Protein AF-A0A2D6FFT4-F1 (afdb_monomer_lite)

Radius of gyration: 15.83 Å; chains: 1; bounding box: 28×49×38 Å

Sequence (90 aa):
MNELTKKHSPILISFKQSMVEPNWDYFINAPLDQGTIRFETKTERALHARVVAAEANWMQYKTCEQLSAYWSAKHDLAMYREGRNQAKQC

Secondary structure (DSSP, 8-state):
---------S-----SSS-----HHHHHHS-TT-SSS--SSHHHHHHHHHHHHHHHHHHHH--HHHHHHHHHHHHHHHHHHHHHHHHHH-

Structure (mmCIF, N/CA/C/O backbone):
data_AF-A0A2D6FFT4-F1
#
_entry.id   AF-A0A2D6FFT4-F1
#
loop_
_atom_site.group_PDB
_atom_site.id
_atom_site.type_symbol
_atom_site.label_atom_id
_atom_site.label_alt_id
_atom_site.label_comp_id
_atom_site.label_asym_id
_atom_site.label_entity_id
_atom_site.label_seq_id
_atom_site.pdbx_PDB_ins_code
_atom_site.Cartn_x
_atom_site.Cartn_y
_atom_site.Cartn_z
_atom_site.occupancy
_atom_site.B_iso_or_equiv
_atom_site.auth_seq_id
_atom_site.auth_comp_id
_atom_site.auth_asym_id
_atom_site.auth_atom_id
_atom_site.pdbx_PDB_model_num
ATOM 1 N N . MET A 1 1 ? 2.724 -36.612 -17.354 1.00 44.00 1 MET A N 1
ATOM 2 C CA . MET A 1 1 ? 2.637 -36.825 -15.895 1.00 44.00 1 MET A CA 1
ATOM 3 C C . MET A 1 1 ? 3.740 -36.024 -15.232 1.00 44.00 1 MET A C 1
ATOM 5 O O . MET A 1 1 ? 4.891 -36.253 -15.572 1.00 44.00 1 MET A O 1
ATOM 9 N N . ASN A 1 2 ? 3.373 -35.037 -14.409 1.00 36.84 2 ASN A N 1
ATOM 10 C CA . ASN A 1 2 ? 4.050 -34.642 -13.166 1.00 36.84 2 ASN A CA 1
ATOM 11 C C . ASN A 1 2 ? 3.321 -33.420 -12.598 1.00 36.84 2 ASN A C 1
ATOM 13 O O . ASN A 1 2 ? 3.647 -32.270 -12.885 1.00 36.84 2 ASN A O 1
ATOM 17 N N . GLU A 1 3 ? 2.286 -33.712 -11.814 1.00 47.28 3 GLU A N 1
ATOM 18 C CA . GLU A 1 3 ? 1.708 -32.785 -10.853 1.00 47.28 3 GLU A CA 1
ATOM 19 C C . GLU A 1 3 ? 2.717 -32.597 -9.714 1.00 47.28 3 GLU A C 1
ATOM 21 O O . GLU A 1 3 ? 3.033 -33.540 -8.992 1.00 47.28 3 GLU A O 1
ATOM 26 N N . LEU A 1 4 ? 3.230 -31.377 -9.545 1.00 45.94 4 LEU A N 1
ATOM 27 C CA . LEU A 1 4 ? 3.857 -30.957 -8.296 1.00 45.94 4 LEU A CA 1
ATOM 28 C C . LEU A 1 4 ? 3.037 -29.816 -7.702 1.00 45.94 4 LEU A C 1
ATOM 30 O O . LEU A 1 4 ? 3.060 -28.673 -8.157 1.00 45.94 4 LEU A O 1
ATOM 34 N N . THR A 1 5 ? 2.301 -30.193 -6.664 1.00 49.16 5 THR A N 1
ATOM 35 C CA . THR A 1 5 ? 1.602 -29.379 -5.674 1.00 49.16 5 THR A CA 1
ATOM 36 C C . THR A 1 5 ? 2.304 -28.047 -5.379 1.00 49.16 5 THR A C 1
ATOM 38 O O . THR A 1 5 ? 3.258 -27.997 -4.598 1.00 49.16 5 THR A O 1
ATOM 41 N N . LYS A 1 6 ? 1.801 -26.937 -5.931 1.00 47.78 6 LYS A N 1
ATOM 42 C CA . LYS A 1 6 ? 2.120 -25.597 -5.423 1.00 47.78 6 LYS A CA 1
ATOM 43 C C . LYS A 1 6 ? 1.074 -25.216 -4.384 1.00 47.78 6 LYS A C 1
ATOM 45 O O . LYS A 1 6 ? -0.046 -24.825 -4.702 1.00 47.78 6 LYS A O 1
ATOM 50 N N . LYS A 1 7 ? 1.458 -25.408 -3.121 1.00 43.56 7 LYS A N 1
ATOM 51 C CA . LYS A 1 7 ? 0.744 -24.927 -1.938 1.00 43.56 7 LYS A CA 1
ATOM 52 C C . LYS A 1 7 ? 0.374 -23.451 -2.116 1.00 43.56 7 LYS A C 1
ATOM 54 O O . LYS A 1 7 ? 1.167 -22.669 -2.635 1.00 43.56 7 LYS A O 1
ATOM 59 N N . HIS A 1 8 ? -0.836 -23.111 -1.683 1.00 46.31 8 HIS A N 1
ATOM 60 C CA . HIS A 1 8 ? -1.396 -21.765 -1.668 1.00 46.31 8 HIS A CA 1
ATOM 61 C C . HIS A 1 8 ? -0.510 -20.819 -0.842 1.00 46.31 8 HIS A C 1
ATOM 63 O O . HIS A 1 8 ? -0.654 -20.718 0.37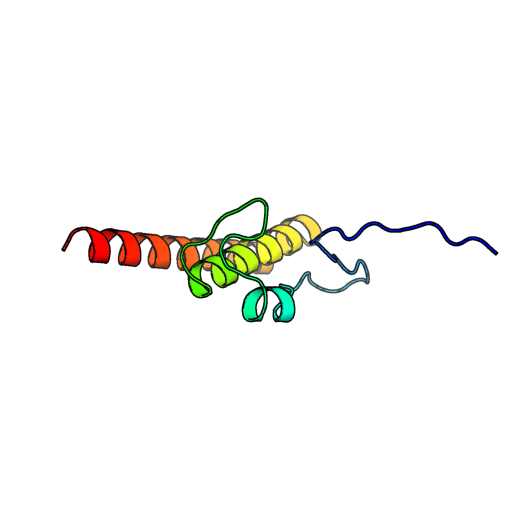4 1.00 46.31 8 HIS A O 1
ATOM 69 N N . SER A 1 9 ? 0.416 -20.132 -1.507 1.00 44.91 9 SER A N 1
ATOM 70 C CA . SER A 1 9 ? 1.067 -18.942 -0.966 1.00 44.91 9 SER A CA 1
ATOM 71 C C . SER A 1 9 ? 0.174 -17.732 -1.262 1.00 44.91 9 SER A C 1
ATOM 73 O O . SER A 1 9 ? -0.212 -17.557 -2.417 1.00 44.91 9 SER A O 1
ATOM 75 N N . PRO A 1 10 ? -0.120 -16.854 -0.286 1.00 51.06 10 PRO A N 1
ATOM 76 C CA . PRO A 1 10 ? -0.959 -15.660 -0.475 1.00 51.06 10 PRO A CA 1
ATOM 77 C C . PRO A 1 10 ? -0.304 -14.564 -1.340 1.00 51.06 10 PRO A C 1
ATOM 79 O O . PRO A 1 10 ? -0.796 -13.443 -1.420 1.00 51.06 10 PRO A O 1
ATOM 82 N N . ILE A 1 11 ? 0.813 -14.878 -1.996 1.00 46.62 11 ILE A N 1
ATOM 83 C CA . ILE A 1 11 ? 1.577 -13.984 -2.856 1.00 46.62 11 ILE A CA 1
ATOM 84 C C . ILE A 1 11 ? 1.736 -14.698 -4.201 1.00 46.62 11 ILE A C 1
ATOM 86 O O . ILE A 1 11 ? 2.679 -15.456 -4.422 1.00 46.62 11 ILE A O 1
ATOM 90 N N . LEU A 1 12 ? 0.775 -14.492 -5.100 1.00 49.00 12 LEU A N 1
ATOM 91 C CA . LEU A 1 12 ? 0.905 -14.873 -6.504 1.00 49.00 12 LEU A CA 1
ATOM 92 C C . LEU A 1 12 ? 1.599 -13.722 -7.243 1.00 49.00 12 LEU A C 1
ATOM 94 O O . LEU A 1 12 ? 0.955 -12.866 -7.837 1.00 49.00 12 LEU A O 1
ATOM 98 N N . ILE A 1 13 ? 2.933 -13.692 -7.174 1.00 51.00 13 ILE A N 1
ATOM 99 C CA . ILE A 1 13 ? 3.749 -12.870 -8.076 1.00 51.00 13 ILE A CA 1
ATOM 100 C C . ILE A 1 13 ? 3.804 -13.610 -9.416 1.00 51.00 13 ILE A C 1
ATOM 102 O O . ILE A 1 13 ? 4.461 -14.645 -9.545 1.00 51.00 13 ILE A O 1
ATOM 106 N N . SER A 1 14 ? 3.078 -13.111 -10.415 1.00 46.62 14 SER A N 1
ATOM 107 C CA . SER A 1 14 ? 3.183 -13.595 -11.793 1.00 46.62 14 SER A CA 1
ATOM 108 C C . SER A 1 14 ? 4.459 -13.032 -12.432 1.00 46.62 14 SER A C 1
ATOM 110 O O . SER A 1 14 ? 4.502 -11.878 -12.846 1.00 46.62 14 SER A O 1
ATOM 112 N N . PHE A 1 15 ? 5.517 -13.845 -12.509 1.00 46.66 15 PHE A N 1
ATOM 113 C CA . PHE A 1 15 ? 6.816 -13.495 -13.106 1.00 46.66 15 PHE A CA 1
ATOM 114 C C . PHE A 1 15 ? 6.787 -13.520 -14.648 1.00 46.66 15 PHE A C 1
ATOM 116 O O . PHE A 1 15 ? 7.469 -14.323 -15.283 1.00 46.66 15 PHE A O 1
ATOM 123 N N . LYS A 1 16 ? 5.993 -12.647 -15.275 1.00 46.06 16 LYS A N 1
ATOM 124 C CA . LYS A 1 16 ? 5.927 -12.510 -16.741 1.00 46.06 16 LYS A CA 1
ATOM 125 C C . LYS A 1 16 ? 6.217 -11.063 -17.165 1.00 46.06 16 LYS A C 1
ATOM 127 O O . LYS A 1 16 ? 5.293 -10.369 -17.535 1.00 46.06 16 LYS A O 1
ATOM 132 N N . GLN A 1 17 ? 7.475 -10.599 -17.086 1.00 54.12 17 GLN A N 1
ATOM 133 C CA . GLN A 1 17 ? 7.957 -9.312 -17.659 1.00 54.12 17 GLN A CA 1
ATOM 134 C C . GLN A 1 17 ? 6.991 -8.102 -17.546 1.00 54.12 17 GLN A C 1
ATOM 136 O O . GLN A 1 17 ? 6.932 -7.250 -18.426 1.00 54.12 17 GLN A O 1
ATOM 141 N N . SER A 1 18 ? 6.221 -8.016 -16.467 1.00 66.88 18 SER A N 1
ATOM 142 C CA . SER A 1 18 ? 5.231 -6.969 -16.240 1.00 66.88 18 SER A CA 1
ATOM 143 C C . SER A 1 18 ? 5.462 -6.394 -14.855 1.00 66.88 18 SER A C 1
ATOM 145 O O . SER A 1 18 ? 5.983 -7.083 -13.974 1.00 66.88 18 SER A O 1
ATOM 147 N N . MET A 1 19 ? 5.116 -5.124 -14.661 1.00 77.31 19 MET A N 1
ATOM 148 C CA . MET A 1 19 ? 5.126 -4.515 -13.335 1.00 77.31 19 MET A CA 1
ATOM 149 C C . MET A 1 19 ? 4.319 -5.377 -12.356 1.00 77.31 19 MET A C 1
ATOM 151 O O . MET A 1 19 ? 3.289 -5.958 -12.705 1.00 77.31 19 MET A O 1
ATOM 155 N N . VAL A 1 20 ? 4.831 -5.497 -11.139 1.00 84.19 20 VAL A N 1
ATOM 156 C CA . VAL A 1 20 ? 4.139 -6.096 -10.008 1.00 84.19 20 VAL A CA 1
ATOM 157 C C . VAL A 1 20 ? 2.972 -5.187 -9.653 1.00 84.19 20 VAL A C 1
ATOM 159 O O . VAL A 1 20 ? 3.166 -4.023 -9.310 1.00 84.19 20 VAL A O 1
ATOM 162 N N . GLU A 1 21 ? 1.770 -5.743 -9.724 1.00 82.44 21 GLU A N 1
ATOM 163 C CA . GLU A 1 21 ? 0.530 -5.091 -9.319 1.00 82.44 21 GLU A CA 1
ATOM 164 C C . GLU A 1 21 ? -0.011 -5.750 -8.043 1.00 82.44 21 GLU A C 1
ATOM 166 O O . GLU A 1 21 ? 0.154 -6.963 -7.850 1.00 82.44 21 GLU A O 1
ATOM 171 N N . PRO A 1 22 ? -0.679 -4.994 -7.156 1.00 81.31 22 PRO A N 1
ATOM 172 C CA . PRO A 1 22 ? -1.393 -5.574 -6.028 1.00 81.31 22 PRO A CA 1
ATOM 173 C C . PRO A 1 22 ? -2.474 -6.568 -6.494 1.00 81.31 22 PRO A C 1
ATOM 175 O O . PRO A 1 22 ? -3.212 -6.306 -7.442 1.00 81.31 22 PRO A O 1
ATOM 178 N N . ASN A 1 23 ? -2.640 -7.689 -5.781 1.00 80.69 23 ASN A N 1
ATOM 179 C CA . ASN A 1 23 ? -3.798 -8.570 -5.966 1.00 80.69 23 ASN A CA 1
ATOM 180 C C . ASN A 1 23 ? -5.065 -7.916 -5.384 1.00 80.69 23 ASN A C 1
ATOM 182 O O . ASN A 1 23 ? -5.442 -8.168 -4.239 1.00 80.69 23 ASN A O 1
ATOM 186 N N . TRP A 1 24 ? -5.707 -7.057 -6.175 1.00 76.69 24 TRP A N 1
ATOM 187 C CA . TRP A 1 24 ? -6.892 -6.299 -5.768 1.00 76.69 24 TRP A CA 1
ATOM 188 C C . TRP A 1 24 ? -8.053 -7.177 -5.301 1.00 76.69 24 TRP A C 1
ATOM 190 O O . TRP A 1 24 ? -8.704 -6.833 -4.316 1.00 76.69 24 TRP A O 1
ATOM 200 N N . ASP A 1 25 ? -8.260 -8.332 -5.934 1.00 78.25 25 ASP A N 1
ATOM 201 C CA . ASP A 1 25 ? -9.320 -9.272 -5.560 1.00 78.25 25 ASP A CA 1
ATOM 202 C C . ASP A 1 25 ? -9.138 -9.793 -4.124 1.00 78.25 25 ASP A C 1
ATOM 204 O O . ASP A 1 25 ? -10.063 -9.757 -3.308 1.00 78.25 25 ASP A O 1
ATOM 208 N N . TYR A 1 26 ? -7.902 -10.150 -3.761 1.00 73.69 26 TYR A N 1
ATOM 209 C CA . TYR A 1 26 ? -7.568 -10.534 -2.390 1.00 73.69 26 TYR A CA 1
ATOM 210 C C . TYR A 1 26 ? -7.838 -9.398 -1.392 1.00 73.69 26 TYR A C 1
ATOM 212 O O . TYR A 1 26 ? -8.382 -9.638 -0.315 1.00 73.69 26 TYR A O 1
ATOM 220 N N . PHE A 1 27 ? -7.512 -8.147 -1.731 1.00 69.88 27 PHE A N 1
ATOM 221 C CA . PHE A 1 27 ? -7.728 -7.014 -0.820 1.00 69.88 27 PHE A CA 1
ATOM 222 C C . PHE A 1 27 ? -9.201 -6.675 -0.596 1.00 69.88 27 PHE A C 1
ATOM 224 O O . PHE A 1 27 ? -9.565 -6.240 0.499 1.00 69.88 27 PHE A O 1
ATOM 231 N N . ILE A 1 28 ? -10.044 -6.892 -1.603 1.0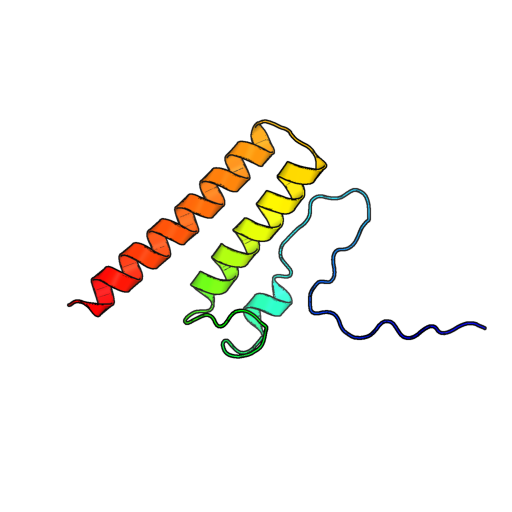0 74.75 28 ILE A N 1
ATOM 232 C CA . ILE A 1 28 ? -11.484 -6.641 -1.513 1.00 74.75 28 ILE A CA 1
ATOM 233 C C . ILE A 1 28 ? -12.162 -7.720 -0.662 1.00 74.75 28 ILE A C 1
ATOM 235 O O . ILE A 1 28 ? -12.992 -7.390 0.195 1.00 74.75 28 ILE A O 1
ATOM 239 N N . ASN A 1 29 ? -11.784 -8.985 -0.867 1.00 80.44 29 ASN A N 1
ATOM 240 C CA . ASN A 1 29 ? -12.544 -10.132 -0.374 1.00 80.44 29 ASN A CA 1
ATOM 241 C C . ASN A 1 29 ? -11.978 -10.771 0.902 1.00 80.44 29 ASN A C 1
ATOM 243 O O . ASN A 1 29 ? -12.741 -11.361 1.666 1.00 80.44 29 ASN A O 1
ATOM 247 N N . ALA A 1 30 ? -10.675 -10.652 1.177 1.00 77.38 30 ALA A N 1
ATOM 248 C CA . ALA A 1 30 ? -10.084 -11.323 2.331 1.00 77.38 30 ALA A CA 1
ATOM 249 C C . ALA A 1 30 ? -10.468 -10.639 3.668 1.0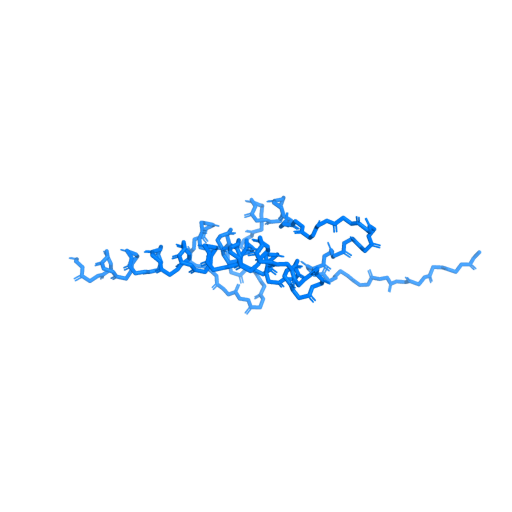0 77.38 30 ALA A C 1
ATOM 251 O O . ALA A 1 30 ? -10.372 -9.410 3.781 1.00 77.38 30 ALA A O 1
ATOM 252 N N . PRO A 1 31 ? -10.820 -11.412 4.714 1.00 79.25 31 PRO A N 1
ATOM 253 C CA . PRO A 1 31 ? -10.967 -10.940 6.092 1.00 79.25 31 PRO A CA 1
ATOM 254 C C . PRO A 1 31 ? -9.743 -10.164 6.590 1.00 79.25 31 PRO A C 1
ATOM 256 O O . PRO A 1 31 ? -8.610 -10.454 6.197 1.00 79.25 31 PRO A O 1
ATOM 259 N N . LEU A 1 32 ? -9.965 -9.161 7.446 1.00 81.06 32 LEU A N 1
ATOM 260 C CA . LEU A 1 32 ? -8.933 -8.219 7.910 1.00 81.06 32 LEU A CA 1
ATOM 261 C C . LEU A 1 32 ? -7.910 -8.821 8.888 1.00 81.06 32 LEU A C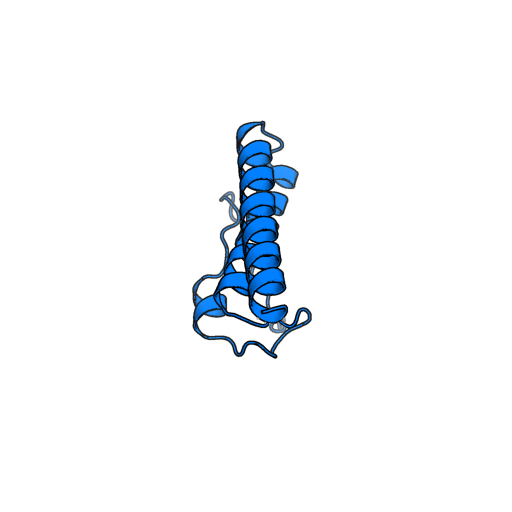 1
ATOM 263 O O . LEU A 1 32 ? -6.749 -8.403 8.927 1.00 81.06 32 LEU A O 1
ATOM 267 N N . ASP A 1 33 ? -8.342 -9.836 9.620 1.00 77.81 33 ASP A N 1
ATOM 268 C CA . ASP A 1 33 ? -7.589 -10.632 10.586 1.00 77.81 33 ASP A CA 1
ATOM 269 C C . ASP A 1 33 ? -6.832 -11.810 9.952 1.00 77.81 33 ASP A C 1
ATOM 271 O O . ASP A 1 33 ? -5.997 -12.435 10.611 1.00 77.81 33 ASP A O 1
ATOM 275 N N . GLN A 1 34 ? -7.085 -12.094 8.672 1.00 68.81 34 GLN A N 1
ATOM 276 C CA . GLN A 1 34 ? -6.425 -13.161 7.934 1.00 68.81 34 GLN A CA 1
ATOM 277 C C . GLN A 1 34 ? -5.077 -12.696 7.348 1.00 68.81 34 GLN A C 1
ATOM 279 O O . GLN A 1 34 ? -5.001 -11.688 6.642 1.00 68.81 34 GLN A O 1
ATOM 284 N N . GLY A 1 35 ? -4.018 -13.474 7.605 1.00 69.81 35 GLY A N 1
ATOM 285 C CA . GLY A 1 35 ? -2.661 -13.259 7.084 1.00 69.81 35 GLY A CA 1
ATOM 286 C C . GLY A 1 35 ? -1.619 -12.931 8.161 1.00 69.81 35 GLY A C 1
ATOM 287 O O . GLY A 1 35 ? -1.928 -12.849 9.346 1.00 69.81 35 GLY A O 1
ATOM 288 N N . THR A 1 36 ? -0.359 -12.757 7.744 1.00 74.31 36 THR A N 1
ATOM 289 C CA . THR A 1 36 ? 0.772 -12.446 8.646 1.00 74.31 36 THR A CA 1
ATOM 290 C C . THR A 1 36 ? 0.697 -11.028 9.213 1.00 74.31 36 THR A C 1
ATOM 292 O O . THR A 1 36 ? 1.162 -10.776 10.320 1.00 74.31 36 THR A O 1
ATOM 295 N N . ILE A 1 37 ? 0.101 -10.099 8.462 1.00 77.44 37 ILE A N 1
ATOM 296 C CA . ILE A 1 37 ? -0.100 -8.713 8.882 1.00 77.44 37 ILE A CA 1
ATOM 297 C C . ILE A 1 37 ? -1.594 -8.514 9.108 1.00 77.44 37 ILE A C 1
ATOM 299 O O . ILE A 1 37 ? -2.396 -8.682 8.186 1.00 77.44 37 ILE A O 1
ATOM 303 N N . ARG A 1 38 ? -1.955 -8.159 10.341 1.00 80.75 38 ARG A N 1
ATOM 304 C CA . ARG A 1 38 ? -3.319 -7.770 10.696 1.00 80.75 38 ARG A CA 1
ATOM 305 C C . ARG A 1 38 ? -3.512 -6.304 10.348 1.00 80.75 38 ARG A C 1
ATOM 307 O O . ARG A 1 38 ? -2.676 -5.477 10.700 1.00 80.75 38 ARG A O 1
ATOM 314 N N . PHE A 1 39 ? -4.609 -6.005 9.669 1.00 85.56 39 PHE A N 1
ATOM 315 C CA . PHE A 1 39 ? -4.964 -4.643 9.290 1.00 85.56 39 PHE A CA 1
ATOM 316 C C . PHE A 1 39 ? -6.248 -4.247 9.992 1.00 85.56 39 PHE A C 1
ATOM 318 O O . PHE A 1 39 ? -7.165 -5.056 10.101 1.00 85.56 39 PHE A O 1
ATOM 325 N N . GLU A 1 40 ? -6.342 -2.999 10.434 1.00 86.00 40 GLU A N 1
ATOM 326 C CA . GLU A 1 40 ? -7.578 -2.518 11.052 1.00 86.00 40 GLU A CA 1
ATOM 327 C C . GLU A 1 40 ? -8.653 -2.202 10.013 1.00 86.00 40 GLU A C 1
ATOM 329 O O . GLU A 1 40 ? -9.845 -2.242 10.310 1.00 86.00 40 GLU A O 1
ATOM 334 N N . THR A 1 41 ? -8.241 -1.863 8.788 1.00 89.25 41 THR A N 1
ATOM 335 C CA . THR A 1 41 ? -9.149 -1.444 7.720 1.00 89.25 41 THR A CA 1
ATOM 336 C C . THR A 1 41 ? -8.704 -1.988 6.364 1.00 89.25 41 THR A C 1
ATOM 338 O O . THR A 1 41 ? -7.520 -2.238 6.116 1.00 89.25 41 THR A O 1
ATOM 341 N N . LYS A 1 42 ? -9.664 -2.133 5.441 1.00 88.25 42 LYS A N 1
ATOM 342 C CA . LYS A 1 42 ? -9.369 -2.517 4.049 1.00 88.25 42 LYS A CA 1
ATOM 343 C C . LYS A 1 42 ? -8.515 -1.456 3.348 1.00 88.25 42 LYS A C 1
ATOM 345 O O . LYS A 1 42 ? -7.661 -1.803 2.539 1.00 88.25 42 LYS A O 1
ATOM 350 N N . THR A 1 43 ? -8.698 -0.183 3.702 1.00 90.75 43 THR A N 1
ATOM 351 C CA . THR A 1 43 ? -7.901 0.933 3.179 1.00 90.75 43 THR A CA 1
ATOM 352 C C . THR A 1 43 ? -6.441 0.827 3.601 1.00 90.75 43 THR A C 1
ATOM 354 O O . THR A 1 43 ? -5.564 0.924 2.748 1.00 90.75 43 THR A O 1
ATOM 357 N N . GLU A 1 44 ? -6.162 0.565 4.882 1.00 92.12 44 GLU A N 1
ATOM 358 C CA . GLU A 1 44 ? -4.785 0.392 5.361 1.00 92.12 44 GLU A CA 1
ATOM 359 C C . GLU A 1 44 ? -4.093 -0.759 4.628 1.00 92.12 44 GLU A C 1
ATOM 361 O O . GLU A 1 44 ? -2.961 -0.627 4.161 1.00 92.12 44 GLU A O 1
ATOM 366 N N . ARG A 1 45 ? -4.810 -1.875 4.468 1.00 90.56 45 ARG A N 1
ATOM 367 C CA . ARG A 1 45 ? -4.331 -3.045 3.737 1.00 90.56 45 ARG A CA 1
ATOM 368 C C . ARG A 1 45 ? -4.020 -2.726 2.275 1.00 90.56 45 ARG A C 1
ATOM 370 O O . ARG A 1 45 ? -2.957 -3.100 1.787 1.00 90.56 45 ARG A O 1
ATOM 377 N N . ALA A 1 46 ? -4.925 -2.039 1.583 1.00 90.88 46 ALA A N 1
ATOM 378 C CA . ALA A 1 46 ? -4.741 -1.642 0.190 1.00 90.88 46 ALA A CA 1
ATOM 379 C C . ALA A 1 46 ? -3.531 -0.707 0.016 1.00 90.88 46 ALA A C 1
ATOM 381 O O . ALA A 1 46 ? -2.727 -0.895 -0.896 1.00 90.88 46 ALA A O 1
ATOM 382 N N . LEU A 1 47 ? -3.359 0.266 0.916 1.00 93.50 47 LEU A N 1
ATOM 383 C CA . LEU A 1 47 ? -2.202 1.164 0.917 1.00 93.50 47 LEU A CA 1
ATOM 384 C C . LEU A 1 47 ? -0.897 0.402 1.175 1.00 93.50 47 LEU A C 1
ATOM 386 O O . LEU A 1 47 ? 0.081 0.592 0.456 1.00 93.50 47 LEU A O 1
ATOM 390 N N . HIS A 1 48 ? -0.893 -0.524 2.134 1.00 92.56 48 HIS A N 1
ATOM 391 C CA . HIS A 1 48 ? 0.257 -1.390 2.386 1.00 92.56 48 HIS A CA 1
ATOM 392 C C . HIS A 1 48 ? 0.610 -2.255 1.169 1.00 92.56 48 HIS A C 1
ATOM 394 O O . HIS A 1 48 ? 1.780 -2.411 0.828 1.00 92.56 48 HIS A O 1
ATOM 400 N N . ALA A 1 49 ? -0.388 -2.802 0.479 1.00 91.00 49 ALA A N 1
ATOM 401 C CA . ALA A 1 49 ? -0.168 -3.582 -0.729 1.00 91.00 49 ALA A CA 1
ATOM 402 C C . ALA A 1 49 ? 0.461 -2.767 -1.862 1.00 91.00 49 ALA A C 1
ATOM 404 O O . ALA A 1 49 ? 1.381 -3.248 -2.523 1.00 91.00 49 ALA A O 1
ATOM 405 N N . ARG A 1 50 ? -0.001 -1.523 -2.053 1.00 93.19 50 ARG A N 1
ATOM 406 C CA . ARG A 1 50 ? 0.598 -0.578 -3.005 1.00 93.19 50 ARG A CA 1
ATOM 407 C C . ARG A 1 50 ? 2.069 -0.324 -2.683 1.00 93.19 50 ARG A C 1
ATOM 409 O O . ARG A 1 50 ? 2.882 -0.340 -3.599 1.00 93.19 50 ARG A O 1
ATOM 416 N N . VAL A 1 51 ? 2.419 -0.151 -1.403 1.00 95.38 51 VAL A N 1
ATOM 417 C CA . VAL A 1 51 ? 3.821 0.013 -0.972 1.00 95.38 51 VAL A CA 1
ATOM 418 C C . VAL A 1 51 ? 4.663 -1.194 -1.375 1.00 95.38 51 VAL A C 1
ATOM 420 O O . VAL A 1 51 ? 5.701 -1.016 -2.004 1.00 95.38 51 VAL A O 1
ATOM 423 N N . VAL A 1 52 ? 4.207 -2.412 -1.067 1.00 92.81 52 VAL A N 1
ATOM 424 C CA . VAL A 1 52 ? 4.949 -3.648 -1.378 1.00 92.81 52 VAL A CA 1
ATOM 425 C C . VAL A 1 52 ? 5.122 -3.839 -2.888 1.00 92.81 52 VAL A C 1
ATOM 427 O O . VAL A 1 52 ? 6.207 -4.196 -3.344 1.00 92.81 52 VAL A O 1
ATOM 430 N N . ALA A 1 53 ? 4.080 -3.577 -3.681 1.00 91.25 53 ALA A N 1
ATOM 431 C CA . ALA A 1 53 ? 4.156 -3.668 -5.138 1.00 91.25 53 ALA A CA 1
ATOM 432 C C . ALA A 1 53 ? 5.126 -2.627 -5.729 1.00 91.25 53 ALA A C 1
ATOM 434 O O . ALA A 1 53 ? 5.983 -2.973 -6.543 1.00 91.25 53 ALA A O 1
ATOM 435 N N . ALA A 1 54 ? 5.046 -1.371 -5.275 1.00 93.31 54 ALA A N 1
ATOM 436 C CA . ALA A 1 54 ? 5.946 -0.305 -5.709 1.00 93.31 54 ALA A CA 1
ATOM 437 C C . ALA A 1 54 ? 7.405 -0.577 -5.307 1.00 93.31 54 ALA A C 1
ATOM 439 O O . ALA A 1 54 ? 8.315 -0.340 -6.098 1.00 93.31 54 ALA A O 1
ATOM 440 N N . GLU A 1 55 ? 7.635 -1.134 -4.116 1.00 94.75 55 GLU A N 1
ATOM 441 C CA . GLU A 1 55 ? 8.963 -1.552 -3.660 1.00 94.75 55 GLU A CA 1
ATOM 442 C C . GLU A 1 55 ? 9.543 -2.653 -4.547 1.00 94.75 55 GLU A C 1
ATOM 444 O O . GLU A 1 55 ? 10.684 -2.547 -4.994 1.00 94.75 55 GLU A O 1
ATOM 449 N N . ALA A 1 56 ? 8.750 -3.684 -4.853 1.00 92.12 56 ALA A N 1
ATOM 450 C CA . ALA A 1 56 ? 9.169 -4.770 -5.732 1.00 92.12 56 ALA A CA 1
ATOM 451 C C . ALA A 1 56 ? 9.524 -4.254 -7.136 1.00 92.12 56 ALA A C 1
ATOM 453 O O . ALA A 1 56 ? 10.575 -4.607 -7.676 1.00 92.12 56 ALA A O 1
ATOM 454 N N . ASN A 1 57 ? 8.698 -3.363 -7.695 1.00 91.44 57 ASN A N 1
ATOM 455 C CA . ASN A 1 57 ? 8.973 -2.724 -8.980 1.00 91.44 57 ASN A CA 1
ATOM 456 C C . ASN A 1 57 ? 10.251 -1.884 -8.939 1.00 91.44 57 ASN A C 1
ATOM 458 O O . ASN A 1 57 ? 11.091 -1.992 -9.832 1.00 91.44 57 ASN A O 1
ATOM 462 N N . TRP A 1 58 ? 10.450 -1.079 -7.896 1.00 93.50 58 TRP A N 1
ATOM 463 C CA . TRP A 1 58 ? 11.672 -0.295 -7.768 1.00 93.50 58 TRP A CA 1
ATOM 464 C C . TRP A 1 58 ? 12.916 -1.180 -7.635 1.00 93.50 58 TRP A C 1
ATOM 466 O O . TRP A 1 58 ? 13.902 -0.946 -8.331 1.00 93.50 58 TRP A O 1
ATOM 476 N N . MET A 1 59 ? 12.864 -2.239 -6.828 1.00 93.06 59 MET A N 1
ATOM 477 C CA . MET A 1 59 ? 13.979 -3.178 -6.672 1.00 93.06 59 MET A CA 1
ATOM 478 C C . MET A 1 59 ? 14.322 -3.915 -7.974 1.00 93.06 59 MET A C 1
ATOM 480 O O . MET A 1 59 ? 15.494 -4.214 -8.221 1.00 93.06 59 MET A O 1
ATOM 484 N N . GLN A 1 60 ? 13.321 -4.178 -8.818 1.00 90.31 60 GLN A N 1
ATOM 485 C CA . GLN A 1 60 ? 13.496 -4.836 -10.109 1.00 90.31 60 GLN A CA 1
ATOM 486 C C . GLN A 1 60 ? 14.049 -3.891 -11.184 1.00 90.31 60 GLN A C 1
ATOM 488 O O . GLN A 1 60 ? 15.035 -4.223 -11.840 1.00 90.31 60 GLN A O 1
ATOM 493 N N . TYR A 1 61 ? 13.420 -2.731 -11.379 1.00 90.00 61 TYR A N 1
ATOM 494 C CA . TYR A 1 61 ? 13.711 -1.841 -12.510 1.00 90.00 61 TYR A CA 1
ATOM 495 C C . TYR A 1 61 ? 14.717 -0.734 -12.174 1.00 90.00 61 TYR A C 1
ATOM 497 O O . TYR A 1 61 ? 15.395 -0.237 -13.069 1.00 90.00 61 TYR A O 1
ATOM 505 N N . LYS A 1 62 ? 14.833 -0.350 -10.897 1.00 91.19 62 LYS A N 1
ATOM 506 C CA . LYS A 1 62 ? 15.790 0.643 -10.371 1.00 91.19 62 LYS A CA 1
ATOM 507 C C . LYS A 1 62 ? 15.765 2.000 -11.090 1.00 91.19 62 LYS A C 1
ATOM 509 O O . LYS A 1 62 ? 16.790 2.668 -11.195 1.00 91.19 62 LYS A O 1
ATOM 514 N N . THR A 1 63 ? 14.594 2.433 -11.559 1.00 94.00 63 THR A N 1
ATOM 515 C CA . THR A 1 63 ? 14.406 3.754 -12.181 1.00 94.00 63 THR A CA 1
ATOM 516 C C . THR A 1 63 ? 13.954 4.803 -11.160 1.00 94.00 63 THR A C 1
ATOM 518 O O . THR A 1 63 ? 13.333 4.477 -10.144 1.00 94.00 63 THR A O 1
ATOM 521 N N . CYS A 1 64 ? 14.225 6.084 -11.441 1.00 95.38 64 CYS A N 1
ATOM 522 C CA . CYS A 1 64 ? 13.763 7.206 -10.610 1.00 95.38 64 CYS A CA 1
ATOM 523 C C . CYS A 1 64 ? 12.232 7.302 -10.536 1.00 95.38 64 CYS A C 1
ATOM 525 O O . CYS A 1 64 ? 11.691 7.736 -9.521 1.00 95.38 64 CYS A O 1
ATOM 527 N N . GLU A 1 65 ? 11.536 6.878 -11.590 1.00 94.88 65 GLU A N 1
ATOM 528 C CA . GLU A 1 65 ? 10.075 6.822 -11.627 1.00 94.88 65 GLU A CA 1
ATOM 529 C C . GLU A 1 65 ? 9.537 5.819 -10.601 1.00 94.88 65 GLU A C 1
ATOM 531 O O . GLU A 1 65 ? 8.701 6.172 -9.773 1.00 94.88 65 GLU A O 1
ATOM 536 N N . GLN A 1 66 ? 10.082 4.597 -10.577 1.00 93.88 66 GLN A N 1
ATOM 537 C CA . GLN A 1 66 ? 9.667 3.585 -9.603 1.00 93.88 66 GLN A CA 1
ATOM 538 C C . GLN A 1 66 ? 10.063 3.966 -8.174 1.00 93.88 66 GLN A C 1
ATOM 540 O O . GLN A 1 66 ? 9.301 3.726 -7.239 1.00 93.88 66 GLN A O 1
ATOM 545 N N . LEU A 1 67 ? 11.217 4.623 -7.997 1.00 95.88 67 LEU A N 1
ATOM 546 C CA . LEU A 1 67 ? 11.604 5.179 -6.701 1.00 95.88 67 LEU A CA 1
ATOM 547 C C . LEU A 1 67 ? 10.590 6.227 -6.224 1.00 95.88 67 LEU A C 1
ATOM 549 O O . LEU A 1 67 ? 10.147 6.179 -5.080 1.00 95.88 67 LEU A O 1
ATOM 553 N N . SER A 1 68 ? 10.190 7.145 -7.106 1.00 97.56 68 SER A N 1
ATOM 554 C CA . SER A 1 68 ? 9.173 8.160 -6.808 1.00 97.56 68 SER A CA 1
ATOM 555 C C . SER A 1 68 ? 7.836 7.515 -6.441 1.00 97.56 68 SER A C 1
ATOM 557 O O . SER A 1 68 ? 7.252 7.865 -5.418 1.00 97.56 68 SER A O 1
ATOM 559 N N . ALA A 1 69 ? 7.394 6.511 -7.206 1.00 94.69 69 ALA A N 1
ATOM 560 C CA . ALA A 1 69 ? 6.165 5.771 -6.929 1.00 94.69 69 ALA A CA 1
ATOM 561 C C . ALA A 1 69 ? 6.196 5.072 -5.557 1.00 94.69 69 ALA A C 1
ATOM 563 O O . ALA A 1 69 ? 5.216 5.126 -4.812 1.00 94.69 69 ALA A O 1
ATOM 564 N N . TYR A 1 70 ? 7.330 4.465 -5.189 1.00 97.25 70 TYR A N 1
ATOM 565 C CA . TYR A 1 70 ? 7.527 3.859 -3.871 1.00 97.25 70 TYR A CA 1
ATOM 566 C C . TYR A 1 70 ? 7.454 4.892 -2.738 1.00 97.25 70 TYR A C 1
ATOM 568 O O . TYR A 1 70 ? 6.748 4.669 -1.750 1.00 97.25 70 TYR A O 1
ATOM 576 N N . TRP A 1 71 ? 8.121 6.042 -2.883 1.00 98.00 71 TRP A N 1
ATOM 577 C CA . TRP A 1 71 ? 8.063 7.115 -1.885 1.00 98.00 71 TRP A CA 1
ATOM 578 C C . TRP A 1 71 ? 6.651 7.671 -1.707 1.00 98.00 71 TRP A C 1
ATOM 580 O O . TRP A 1 71 ? 6.198 7.808 -0.569 1.00 98.00 71 TRP A O 1
ATOM 590 N N . SER A 1 72 ? 5.932 7.927 -2.803 1.00 98.06 72 SER A N 1
ATOM 591 C CA . SER A 1 72 ? 4.535 8.368 -2.750 1.00 98.06 72 SER A CA 1
ATOM 592 C C . SER A 1 72 ? 3.643 7.337 -2.058 1.00 98.06 72 SER A C 1
ATOM 594 O O . SER A 1 72 ? 2.896 7.691 -1.151 1.00 98.06 72 SER A O 1
ATOM 596 N N . ALA A 1 73 ? 3.771 6.048 -2.394 1.00 97.19 73 ALA A N 1
ATOM 597 C CA . ALA A 1 73 ? 2.991 4.993 -1.746 1.00 97.19 73 ALA A CA 1
ATOM 598 C C . ALA A 1 73 ? 3.265 4.909 -0.232 1.00 97.19 73 ALA A C 1
ATOM 600 O O . ALA A 1 73 ? 2.336 4.727 0.560 1.00 97.19 73 ALA A O 1
ATOM 601 N N . LYS A 1 74 ? 4.528 5.067 0.193 1.00 97.94 74 LYS A N 1
ATOM 602 C CA . LYS A 1 74 ? 4.880 5.106 1.622 1.00 97.94 74 LYS A CA 1
ATOM 603 C C . LYS A 1 74 ? 4.291 6.316 2.329 1.00 97.94 74 LYS A C 1
ATOM 605 O O . LYS A 1 74 ? 3.839 6.179 3.466 1.00 97.94 74 LYS A O 1
ATOM 610 N N . HIS A 1 75 ? 4.297 7.473 1.674 1.00 98.19 75 HIS A N 1
ATOM 611 C CA . HIS A 1 75 ? 3.714 8.689 2.221 1.00 98.19 75 HIS A CA 1
ATOM 612 C C . HIS A 1 75 ? 2.198 8.550 2.415 1.00 98.19 75 HIS A C 1
ATOM 614 O O . HIS A 1 75 ? 1.715 8.815 3.514 1.00 98.19 75 HIS A O 1
ATOM 620 N N . ASP A 1 76 ? 1.471 8.036 1.417 1.00 97.81 76 ASP A N 1
ATOM 621 C CA . ASP A 1 76 ? 0.023 7.789 1.508 1.00 97.81 76 ASP A CA 1
ATOM 622 C C . ASP A 1 76 ? -0.328 6.912 2.726 1.00 97.81 76 ASP A C 1
ATOM 624 O O . ASP A 1 76 ? -1.233 7.229 3.503 1.00 97.81 76 ASP A O 1
ATOM 628 N N . LEU A 1 77 ? 0.410 5.810 2.926 1.00 96.56 77 LEU A N 1
ATOM 629 C CA . LEU A 1 77 ? 0.200 4.913 4.067 1.00 96.56 77 LEU A CA 1
ATOM 630 C C . LEU A 1 77 ? 0.503 5.600 5.407 1.00 96.56 77 LEU A C 1
ATOM 632 O O . LEU A 1 77 ? -0.227 5.394 6.379 1.00 96.56 77 LEU A O 1
ATOM 636 N N . ALA A 1 78 ? 1.570 6.399 5.472 1.00 97.25 78 ALA A N 1
ATOM 637 C CA . ALA A 1 78 ? 1.937 7.131 6.680 1.00 97.25 78 ALA A CA 1
ATOM 638 C 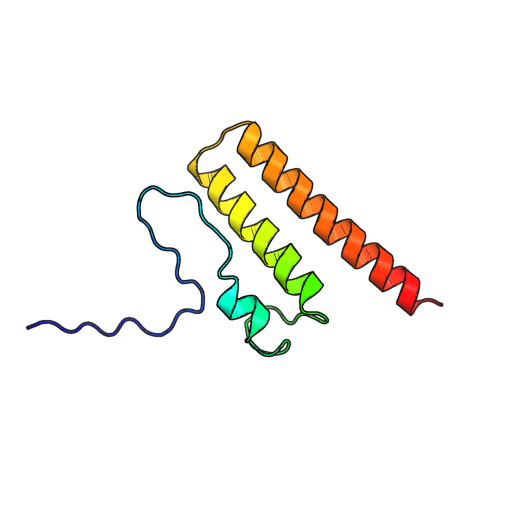C . ALA A 1 78 ? 0.864 8.162 7.057 1.00 97.25 78 ALA A C 1
ATOM 640 O O . ALA A 1 78 ? 0.413 8.174 8.200 1.00 97.25 78 ALA A O 1
ATOM 641 N N . MET A 1 79 ? 0.392 8.951 6.089 1.00 97.44 79 MET A N 1
ATOM 642 C CA . MET A 1 79 ? -0.669 9.941 6.297 1.00 97.44 79 MET A CA 1
ATOM 643 C C . MET A 1 79 ? -1.978 9.293 6.750 1.00 97.44 79 MET A C 1
ATOM 645 O O . MET A 1 79 ? -2.636 9.793 7.661 1.00 97.44 79 MET A O 1
ATOM 649 N N . TYR A 1 80 ? -2.339 8.146 6.166 1.00 96.06 80 TYR A N 1
ATOM 650 C CA . TYR A 1 80 ? -3.521 7.397 6.590 1.00 96.06 80 TYR A CA 1
ATOM 651 C C . TYR A 1 80 ? -3.425 6.942 8.052 1.00 96.06 80 TYR A C 1
ATOM 653 O O . TYR A 1 80 ? -4.373 7.107 8.824 1.00 96.06 80 TYR A O 1
ATOM 661 N N . ARG A 1 81 ? -2.278 6.373 8.444 1.00 94.62 81 ARG A N 1
ATOM 662 C CA . ARG A 1 81 ? -2.036 5.915 9.820 1.00 94.62 81 ARG A CA 1
ATOM 663 C C . ARG A 1 81 ? -2.045 7.068 10.812 1.00 94.62 81 ARG A C 1
ATOM 665 O O . ARG A 1 81 ? -2.643 6.936 11.875 1.00 94.62 81 ARG A O 1
ATOM 672 N N . GLU A 1 82 ? -1.441 8.191 10.448 1.00 95.56 82 GLU A N 1
ATOM 673 C CA . GLU A 1 82 ? -1.418 9.391 11.278 1.00 95.56 82 GLU A CA 1
ATOM 674 C C . GLU A 1 82 ? -2.835 9.929 11.518 1.00 95.56 82 GLU A C 1
ATOM 676 O O . GLU A 1 82 ? -3.258 10.059 12.666 1.00 95.56 82 GLU A O 1
ATOM 681 N N . GLY A 1 83 ? -3.629 10.117 10.458 1.00 93.75 83 GLY A N 1
ATOM 682 C CA . GLY A 1 83 ? -5.020 10.563 10.593 1.00 93.75 83 GLY A CA 1
ATOM 683 C C . GLY A 1 83 ? -5.884 9.596 11.412 1.00 93.75 83 GLY A C 1
ATOM 684 O O . GLY A 1 83 ? -6.727 10.017 12.204 1.00 93.75 83 GLY A O 1
ATOM 685 N N . ARG A 1 84 ? -5.644 8.283 11.288 1.00 93.00 84 ARG A N 1
ATOM 686 C CA . ARG A 1 84 ? -6.302 7.259 12.116 1.00 93.00 84 ARG A CA 1
ATOM 687 C C . ARG A 1 84 ? -5.912 7.352 13.586 1.00 93.00 84 ARG A C 1
ATOM 689 O O . ARG A 1 84 ? -6.778 7.176 14.437 1.00 93.00 84 ARG A O 1
ATOM 696 N N . ASN A 1 85 ? -4.640 7.590 13.886 1.00 90.94 85 ASN A N 1
ATOM 697 C CA . ASN A 1 85 ? -4.162 7.720 15.258 1.00 90.94 85 ASN A CA 1
ATOM 698 C C . ASN A 1 85 ? -4.734 8.972 15.923 1.00 90.94 85 ASN A C 1
ATOM 700 O O . ASN A 1 85 ? -5.227 8.878 17.042 1.00 90.94 85 ASN A O 1
ATOM 704 N N . GLN A 1 86 ? -4.754 10.101 15.211 1.00 91.88 86 GLN A N 1
ATOM 705 C CA . GLN A 1 86 ? -5.366 11.342 15.692 1.00 91.88 86 GLN A CA 1
ATOM 706 C C . GLN A 1 86 ? -6.859 11.151 15.990 1.00 91.88 86 GLN A C 1
ATOM 708 O O . GLN A 1 86 ? -7.314 11.483 17.078 1.00 91.88 86 GLN A O 1
ATOM 713 N N . ALA A 1 87 ? -7.606 10.507 15.087 1.00 88.94 87 ALA A N 1
ATOM 714 C CA . ALA A 1 87 ? -9.032 10.235 15.287 1.00 88.94 87 ALA A CA 1
ATOM 715 C C . ALA A 1 87 ? -9.345 9.291 16.466 1.00 88.94 87 ALA A C 1
ATOM 717 O O . ALA A 1 87 ? -10.477 9.266 16.931 1.00 88.94 87 ALA A O 1
ATOM 718 N N . LYS A 1 88 ? -8.376 8.490 16.931 1.00 86.19 88 LYS A N 1
ATOM 719 C CA . LYS A 1 88 ? -8.523 7.625 18.118 1.00 86.19 88 LYS A CA 1
ATOM 720 C C . LYS A 1 88 ? -8.199 8.342 19.432 1.00 86.19 88 LY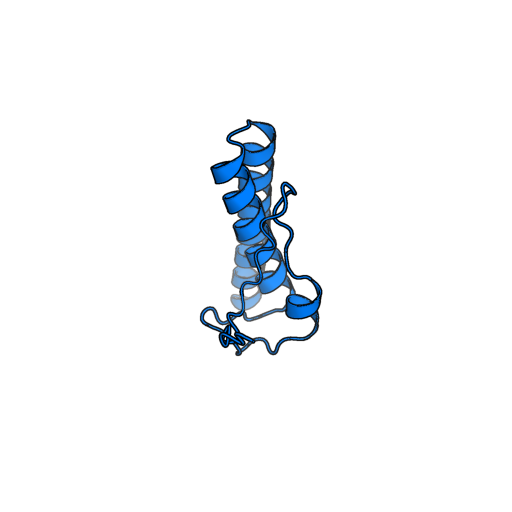S A C 1
ATOM 722 O O . LYS A 1 88 ? -8.481 7.790 20.491 1.00 86.19 88 LYS A O 1
ATOM 727 N N . GLN A 1 89 ? -7.533 9.494 19.369 1.00 78.38 89 GLN A N 1
ATOM 728 C CA . GLN A 1 89 ? -7.146 10.292 20.537 1.00 78.38 89 GLN A CA 1
ATOM 729 C C . GLN A 1 89 ? -8.192 11.362 20.896 1.00 78.38 89 GLN A C 1
ATOM 731 O O . GLN A 1 89 ? -8.067 11.987 21.948 1.00 78.38 89 GLN A O 1
ATOM 736 N N . CYS A 1 90 ? -9.192 11.575 20.034 1.00 55.91 90 CYS A N 1
ATOM 737 C CA . CYS A 1 90 ? -10.357 12.432 20.265 1.00 55.91 90 CYS A CA 1
ATOM 738 C C . CYS A 1 90 ? -11.528 11.628 20.837 1.00 55.91 90 CYS A C 1
ATOM 740 O O . CYS A 1 90 ? -12.276 12.213 21.649 1.00 55.91 90 CYS A O 1
#

Foldseek 3Di:
DDDDDDPDDVDPPPPDPDQQDFPVVCLVPPDQCDDPDRDPDSVLVNLVSQLVSLVVRCVVVVDPVSVVSNVVSVVVNVVVVVVVVVVVVD

pLDDT: mean 80.11, std 18.11, range [36.84, 98.19]